Protein AF-A0A1M3NUT3-F1 (afdb_monomer_lite)

Radius of gyration: 13.61 Å; chains: 1; bounding box: 28×27×38 Å

Structure (mmCIF, N/CA/C/O backbone):
data_AF-A0A1M3NUT3-F1
#
_entry.id   AF-A0A1M3NUT3-F1
#
loop_
_atom_site.group_PDB
_atom_site.id
_atom_site.type_symbol
_atom_site.label_atom_id
_atom_site.label_alt_id
_atom_site.label_comp_id
_atom_site.label_asym_id
_atom_site.label_entity_id
_atom_site.label_seq_id
_atom_site.pdbx_PDB_ins_code
_atom_site.Cartn_x
_atom_site.Cartn_y
_atom_site.Cartn_z
_atom_site.occupancy
_atom_site.B_iso_or_equiv
_atom_site.auth_seq_id
_atom_site.auth_comp_id
_atom_site.auth_asym_id
_atom_site.auth_atom_id
_atom_site.pdbx_PDB_model_num
ATOM 1 N N . MET A 1 1 ? 15.194 -4.852 2.520 1.00 44.53 1 MET A N 1
ATOM 2 C CA . MET A 1 1 ? 14.494 -4.068 3.558 1.00 44.53 1 MET A CA 1
ATOM 3 C C . MET A 1 1 ? 13.636 -3.030 2.844 1.00 44.53 1 MET A C 1
ATOM 5 O O . MET A 1 1 ? 14.154 -2.010 2.409 1.00 44.53 1 MET A O 1
ATOM 9 N N . THR A 1 2 ? 12.338 -3.302 2.689 1.00 64.69 2 THR A N 1
ATOM 10 C CA . THR A 1 2 ? 11.387 -2.435 1.972 1.00 64.69 2 THR A CA 1
ATOM 11 C C . THR A 1 2 ? 11.361 -1.020 2.545 1.00 64.69 2 THR A C 1
ATOM 13 O O . THR A 1 2 ? 11.270 -0.850 3.761 1.00 64.69 2 THR A O 1
ATOM 16 N N . ILE A 1 3 ? 11.404 -0.005 1.679 1.00 79.44 3 ILE A N 1
ATOM 17 C CA . ILE A 1 3 ? 11.294 1.400 2.089 1.00 79.44 3 ILE A CA 1
ATOM 18 C C . ILE A 1 3 ? 9.842 1.679 2.504 1.00 79.44 3 ILE A C 1
ATOM 20 O O . ILE A 1 3 ? 8.961 1.556 1.657 1.00 79.44 3 ILE A O 1
ATOM 24 N N . PRO A 1 4 ? 9.556 2.071 3.758 1.00 87.81 4 PRO A N 1
ATOM 25 C CA . PRO A 1 4 ? 8.198 2.415 4.166 1.00 87.81 4 PRO A CA 1
ATOM 26 C C . PRO A 1 4 ? 7.704 3.692 3.476 1.00 87.81 4 PRO A C 1
ATOM 28 O O . PRO A 1 4 ? 8.465 4.641 3.280 1.00 87.81 4 PRO A O 1
ATOM 31 N N . PHE A 1 5 ? 6.405 3.765 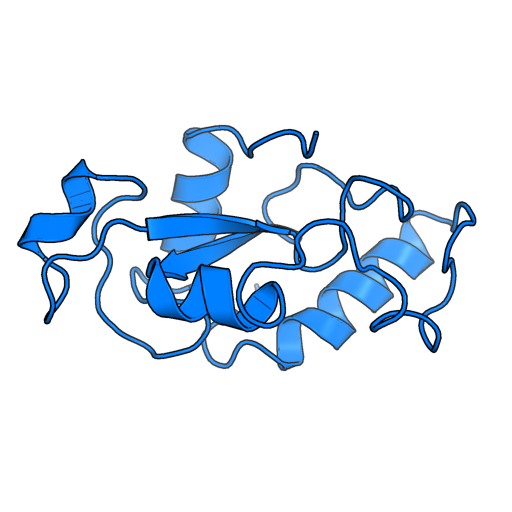3.184 1.00 95.94 5 PHE A N 1
ATOM 32 C CA . PHE A 1 5 ? 5.782 5.006 2.722 1.00 95.94 5 PHE A CA 1
ATOM 33 C C . PHE A 1 5 ? 5.831 6.107 3.786 1.00 95.94 5 PHE A C 1
ATOM 35 O O . PHE A 1 5 ? 5.642 5.849 4.980 1.00 95.94 5 PHE A O 1
ATOM 42 N N . SER A 1 6 ? 5.975 7.359 3.341 1.00 95.88 6 SER A N 1
ATOM 43 C CA . SER A 1 6 ? 5.872 8.522 4.228 1.00 95.88 6 SER A CA 1
ATOM 44 C C . SER A 1 6 ? 4.498 8.582 4.925 1.00 95.88 6 SER A C 1
ATOM 46 O O . SER A 1 6 ? 3.499 8.115 4.360 1.00 95.88 6 SER A O 1
ATOM 48 N N . PRO A 1 7 ? 4.394 9.193 6.121 1.00 95.56 7 PRO A N 1
ATOM 49 C CA . PRO A 1 7 ? 3.103 9.406 6.774 1.00 95.56 7 PRO A CA 1
ATOM 50 C C . PRO A 1 7 ? 2.091 10.153 5.893 1.00 95.56 7 PRO A C 1
ATOM 52 O O . PRO A 1 7 ? 0.901 9.847 5.932 1.00 95.56 7 PRO A O 1
ATOM 55 N N . GLN A 1 8 ? 2.556 11.102 5.075 1.00 97.06 8 GLN A N 1
ATOM 56 C CA . GLN A 1 8 ? 1.725 11.868 4.146 1.00 97.06 8 GLN A CA 1
ATOM 57 C C . GLN A 1 8 ? 1.165 10.980 3.030 1.00 97.06 8 GLN A C 1
ATOM 59 O O . GLN A 1 8 ? -0.031 11.042 2.747 1.00 97.06 8 GLN A O 1
ATOM 64 N N . THR A 1 9 ? 1.997 10.114 2.443 1.00 97.75 9 THR A N 1
ATOM 65 C CA . THR A 1 9 ? 1.569 9.157 1.411 1.00 97.75 9 THR A CA 1
ATOM 66 C C . THR A 1 9 ? 0.521 8.195 1.966 1.00 97.75 9 THR A C 1
ATOM 68 O O . THR A 1 9 ? -0.527 8.011 1.350 1.00 97.75 9 THR A O 1
ATOM 71 N N . GLN A 1 10 ? 0.750 7.650 3.165 1.00 97.69 10 GLN A N 1
ATOM 72 C CA . GLN A 1 10 ? -0.212 6.757 3.821 1.00 97.69 10 GLN A CA 1
ATOM 73 C C . GLN A 1 10 ? -1.530 7.471 4.143 1.00 97.69 10 GLN A C 1
ATOM 75 O O . GLN A 1 10 ? -2.598 6.896 3.960 1.00 97.69 10 GLN A O 1
ATOM 80 N N . ALA A 1 11 ? -1.487 8.730 4.592 1.00 96.88 11 ALA A N 1
ATOM 81 C CA . ALA A 1 11 ? -2.694 9.507 4.866 1.00 96.88 11 ALA A CA 1
ATOM 82 C C . ALA A 1 11 ? -3.503 9.802 3.590 1.00 96.88 11 ALA A C 1
ATOM 84 O O . ALA A 1 11 ? -4.731 9.702 3.606 1.00 96.88 11 ALA A O 1
ATOM 85 N N . ALA A 1 12 ? -2.832 10.131 2.483 1.00 97.94 12 ALA A N 1
ATOM 86 C CA . ALA A 1 12 ? -3.479 10.352 1.193 1.00 97.94 12 ALA A CA 1
ATOM 87 C C . ALA A 1 12 ?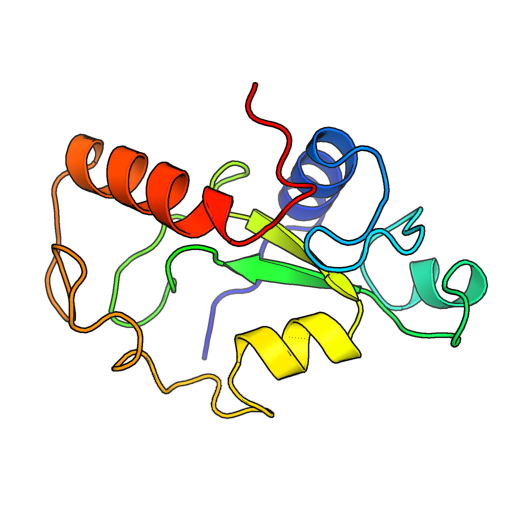 -4.102 9.060 0.637 1.00 97.94 12 ALA A C 1
ATOM 89 O O . ALA A 1 12 ? -5.264 9.074 0.229 1.00 97.94 12 ALA A O 1
ATOM 90 N N . ALA A 1 13 ? -3.382 7.935 0.704 1.00 97.94 13 ALA A N 1
ATOM 91 C CA . ALA A 1 13 ? -3.907 6.621 0.336 1.00 97.94 13 ALA A CA 1
ATOM 92 C C . ALA A 1 13 ? -5.117 6.229 1.200 1.00 97.94 13 ALA A C 1
ATOM 94 O O . ALA A 1 13 ? -6.159 5.849 0.667 1.00 97.94 13 ALA A O 1
ATOM 95 N N . LEU A 1 14 ? -5.031 6.430 2.521 1.00 97.12 14 LEU A N 1
ATOM 96 C CA . LEU A 1 14 ? -6.127 6.161 3.452 1.00 97.12 14 LEU A CA 1
ATOM 97 C C . LEU A 1 14 ? -7.374 7.005 3.152 1.00 97.12 14 LEU A C 1
ATOM 99 O O . LEU A 1 14 ? -8.504 6.517 3.230 1.00 97.12 14 LEU A O 1
ATOM 103 N N . LYS A 1 15 ? -7.176 8.275 2.787 1.00 97.56 15 LYS A N 1
ATOM 104 C CA . LYS A 1 15 ? -8.263 9.151 2.349 1.00 97.56 15 LYS A CA 1
ATOM 105 C C . LYS A 1 15 ? -8.893 8.635 1.054 1.00 97.56 15 LYS A C 1
ATOM 107 O O . LYS A 1 15 ? -10.118 8.571 0.989 1.00 97.56 15 LYS A O 1
ATOM 112 N N . ARG A 1 16 ? -8.086 8.219 0.066 1.00 97.56 16 ARG A N 1
ATOM 113 C CA . ARG A 1 16 ? -8.568 7.634 -1.200 1.00 97.56 16 ARG A CA 1
ATOM 114 C C . ARG A 1 16 ? -9.471 6.424 -0.947 1.00 97.56 16 ARG A C 1
ATOM 116 O O . ARG A 1 16 ? -10.582 6.387 -1.452 1.00 97.56 16 ARG A O 1
ATOM 123 N N . GLN A 1 17 ? -9.057 5.484 -0.099 1.00 96.81 17 GLN A N 1
ATOM 124 C CA . GLN A 1 17 ? -9.866 4.301 0.245 1.00 96.81 17 GLN A CA 1
ATOM 125 C C . GLN A 1 17 ? -11.084 4.605 1.143 1.00 96.81 17 GLN A C 1
ATOM 127 O O . GLN A 1 17 ? -11.908 3.727 1.386 1.00 96.81 17 GLN A O 1
ATOM 132 N N . GLY A 1 18 ? -11.253 5.848 1.609 1.00 96.31 18 GLY A N 1
ATOM 133 C CA . GLY A 1 18 ? -12.388 6.263 2.435 1.00 96.31 18 GLY A CA 1
ATOM 134 C C . GLY A 1 18 ? -12.276 5.849 3.902 1.00 96.31 18 GLY A C 1
ATOM 135 O O . GLY A 1 18 ? -13.292 5.537 4.519 1.00 96.31 18 GLY A O 1
ATOM 136 N N . TYR A 1 19 ? -11.060 5.857 4.459 1.00 95.69 19 TYR A N 1
ATOM 137 C CA . TYR A 1 19 ? -10.782 5.560 5.874 1.00 95.69 19 TYR A CA 1
ATOM 138 C C . TYR A 1 19 ? -11.182 4.141 6.318 1.00 95.69 19 TYR A C 1
ATOM 140 O O . TYR A 1 19 ? -11.607 3.912 7.454 1.00 95.69 19 TYR A O 1
ATOM 148 N N . VAL A 1 20 ? -11.032 3.168 5.421 1.00 95.75 20 VAL A N 1
ATOM 149 C CA . VAL A 1 20 ? -11.228 1.734 5.691 1.00 95.75 20 VAL A CA 1
ATOM 150 C C . VAL A 1 20 ? -10.047 0.937 5.167 1.00 95.75 20 VAL A C 1
ATOM 152 O O . VAL A 1 20 ? -9.417 1.399 4.237 1.00 95.75 20 VAL A O 1
ATOM 155 N N . CYS A 1 21 ? -9.748 -0.245 5.704 1.00 96.38 21 CYS A N 1
ATOM 156 C CA . CYS A 1 21 ? -8.752 -1.183 5.178 1.00 96.38 21 CYS A CA 1
ATOM 157 C C . CYS A 1 21 ? -9.028 -1.497 3.704 1.00 96.38 21 CYS A C 1
ATOM 159 O O . CYS A 1 21 ? -10.162 -1.826 3.360 1.00 96.38 21 CYS A O 1
ATOM 161 N N . ALA A 1 22 ? -7.997 -1.440 2.855 1.00 97.88 22 ALA A N 1
ATOM 162 C CA . ALA A 1 22 ? -8.150 -1.627 1.411 1.00 97.88 22 ALA A CA 1
ATOM 163 C C . ALA A 1 22 ? -8.659 -3.034 1.040 1.00 97.88 22 ALA A C 1
ATOM 165 O O . ALA A 1 22 ? -9.334 -3.196 0.029 1.00 97.88 22 ALA A O 1
ATOM 166 N N . SER A 1 23 ? -8.356 -4.027 1.886 1.00 97.38 23 SER A N 1
ATOM 167 C CA . SER A 1 23 ? -8.741 -5.430 1.704 1.00 97.38 23 SER A CA 1
ATOM 168 C C . SER A 1 23 ? -10.075 -5.771 2.384 1.00 97.38 23 SER A C 1
ATOM 170 O O . SER A 1 23 ? -11.008 -6.192 1.714 1.00 97.38 23 SER A O 1
ATOM 172 N N . CYS A 1 24 ? -10.199 -5.575 3.705 1.00 95.69 24 CYS A N 1
ATOM 173 C CA . CYS A 1 24 ? -11.342 -6.095 4.474 1.00 95.69 24 CYS A CA 1
ATOM 174 C C . CYS A 1 24 ? -12.419 -5.065 4.851 1.00 95.69 24 CYS A C 1
ATOM 176 O O . CYS A 1 24 ? -13.410 -5.424 5.484 1.00 95.69 24 CYS A O 1
ATOM 178 N N . GLY A 1 25 ? -12.213 -3.777 4.561 1.00 95.06 25 GLY A N 1
ATOM 179 C CA . GLY A 1 25 ? -13.201 -2.732 4.848 1.00 95.06 25 GLY A CA 1
ATOM 180 C C . GLY A 1 25 ? -13.312 -2.300 6.318 1.00 95.06 25 GLY A C 1
ATOM 181 O O . GLY A 1 25 ? -14.096 -1.405 6.635 1.00 95.06 25 GLY A O 1
ATOM 182 N N . SER A 1 26 ? -12.517 -2.865 7.236 1.00 94.12 26 SER A N 1
ATOM 183 C CA . SER A 1 26 ? -12.451 -2.396 8.631 1.00 94.12 26 SER A CA 1
ATOM 184 C C . SER A 1 26 ? -12.067 -0.920 8.710 1.00 94.12 26 SER A C 1
ATOM 186 O O . SER A 1 26 ? -11.143 -0.488 8.029 1.00 94.12 26 SER A O 1
ATOM 188 N N . ARG A 1 27 ? -12.715 -0.136 9.578 1.00 94.12 27 ARG A N 1
ATOM 189 C CA . ARG A 1 27 ? -12.412 1.299 9.729 1.00 94.12 27 ARG A CA 1
ATOM 190 C C . ARG A 1 27 ? -10.974 1.524 10.201 1.00 94.12 27 ARG A C 1
ATOM 192 O O . ARG A 1 27 ? -10.500 0.860 11.121 1.00 94.12 27 ARG A O 1
ATOM 199 N N . ILE A 1 28 ? -10.313 2.500 9.585 1.00 93.56 28 ILE A N 1
ATOM 200 C CA . ILE A 1 28 ? -8.975 2.977 9.934 1.00 93.56 28 ILE A CA 1
ATOM 201 C C . ILE A 1 28 ? -9.022 4.506 9.881 1.00 93.56 28 ILE A C 1
ATOM 203 O O . ILE A 1 28 ? -9.037 5.095 8.805 1.00 93.56 28 ILE A O 1
ATOM 207 N N . TRP A 1 29 ? -9.037 5.169 11.038 1.00 88.94 29 TRP A N 1
ATOM 208 C CA . TRP A 1 29 ? -9.025 6.640 11.069 1.00 88.94 29 TRP A CA 1
ATOM 209 C C . TRP A 1 29 ? -7.649 7.233 10.775 1.00 88.94 29 TRP A C 1
ATOM 211 O O . TRP A 1 29 ? -7.542 8.292 10.162 1.00 88.94 29 TRP A O 1
ATOM 221 N N . VAL A 1 30 ? -6.591 6.555 11.219 1.00 93.25 30 VAL A N 1
ATOM 222 C CA . VAL A 1 30 ? -5.205 6.978 11.023 1.00 93.25 30 VAL A CA 1
ATOM 223 C C . VAL A 1 30 ? -4.307 5.754 10.881 1.00 93.25 30 VAL A C 1
ATOM 225 O O . VAL A 1 30 ? -4.489 4.762 11.589 1.00 93.25 30 VAL A O 1
ATOM 228 N N . ALA A 1 31 ? -3.328 5.838 9.981 1.00 93.56 31 ALA A N 1
ATOM 229 C CA . ALA A 1 31 ? -2.304 4.813 9.833 1.00 93.56 31 ALA A CA 1
ATOM 230 C C . ALA A 1 31 ? -1.424 4.694 11.097 1.00 93.56 31 ALA A C 1
ATOM 232 O O . ALA A 1 31 ? -1.216 5.654 11.851 1.00 93.56 31 ALA A O 1
ATOM 233 N N . GLY A 1 32 ? -0.876 3.504 11.320 1.00 92.75 32 GLY A N 1
ATOM 234 C CA . GLY A 1 32 ? 0.002 3.157 12.433 1.00 92.75 32 GLY A CA 1
ATOM 235 C C . GLY A 1 32 ? -0.736 2.649 13.675 1.00 92.75 32 GLY A C 1
ATOM 236 O O . GLY A 1 32 ? -1.937 2.374 13.670 1.00 92.75 32 GLY A O 1
ATOM 237 N N . ARG A 1 33 ? -0.002 2.541 14.790 1.00 91.69 33 ARG A N 1
ATOM 238 C CA . ARG A 1 33 ? -0.540 2.097 16.092 1.00 91.69 33 ARG A CA 1
ATOM 239 C C . ARG A 1 33 ? -1.637 3.006 16.645 1.00 91.69 33 ARG A C 1
ATOM 241 O O . ARG A 1 33 ? -2.504 2.521 17.359 1.00 91.69 33 ARG A O 1
ATOM 248 N N . ARG A 1 34 ? -1.631 4.298 16.303 1.00 87.19 34 ARG A N 1
ATOM 249 C CA . ARG A 1 34 ? -2.644 5.262 16.772 1.00 87.19 34 ARG A CA 1
ATOM 250 C C . ARG A 1 34 ? -4.057 4.919 16.290 1.00 87.19 34 ARG A C 1
ATOM 252 O O . ARG A 1 34 ? -5.013 5.205 16.998 1.00 87.19 34 ARG A O 1
ATOM 259 N N . GLY A 1 35 ? -4.192 4.270 15.131 1.00 81.62 35 GLY A N 1
ATOM 260 C CA . GLY A 1 35 ? -5.486 3.823 14.608 1.00 81.62 35 GLY A CA 1
ATOM 261 C C . GLY A 1 35 ? -6.052 2.588 15.309 1.00 81.62 35 GLY A C 1
ATOM 262 O O . GLY A 1 35 ? -7.229 2.279 15.123 1.00 81.62 35 GLY A O 1
ATOM 263 N N . ALA A 1 36 ? -5.255 1.905 16.138 1.00 89.12 36 ALA A N 1
ATOM 264 C CA . ALA A 1 36 ? -5.620 0.621 16.728 1.00 89.12 36 ALA A CA 1
ATOM 265 C C . ALA A 1 36 ? -6.892 0.677 17.573 1.00 89.12 36 ALA A C 1
ATOM 267 O O . ALA A 1 36 ? -7.726 -0.214 17.465 1.00 89.12 36 ALA A O 1
ATOM 268 N N . ALA A 1 37 ? -7.089 1.758 18.332 1.00 85.31 37 ALA A N 1
ATOM 269 C CA . ALA A 1 37 ? -8.283 1.951 19.155 1.00 85.31 37 ALA A CA 1
ATOM 270 C C . ALA A 1 37 ? -9.594 1.967 18.344 1.00 85.31 37 ALA A C 1
ATOM 272 O O . ALA A 1 37 ? -10.663 1.741 18.897 1.00 85.31 37 ALA A O 1
ATOM 273 N N . SER A 1 38 ? -9.518 2.235 17.038 1.00 78.19 38 SER A N 1
ATOM 274 C CA . SER A 1 38 ? -10.680 2.277 16.147 1.00 78.19 38 SER A CA 1
ATOM 275 C C . SER A 1 38 ? -10.898 1.017 15.318 1.00 78.19 38 SER A C 1
ATOM 277 O O . SER A 1 38 ? -11.952 0.865 14.699 1.00 78.19 38 SER A O 1
ATOM 279 N N . HIS A 1 39 ? -9.917 0.117 15.301 1.00 87.25 39 HIS A N 1
ATOM 280 C CA . HIS A 1 39 ? -10.041 -1.159 14.621 1.00 87.25 39 HIS A CA 1
ATOM 281 C C . HIS A 1 39 ? -10.813 -2.140 15.504 1.00 87.25 39 HIS A C 1
ATOM 283 O O . HIS A 1 39 ? -10.535 -2.249 16.697 1.00 87.25 39 HIS A O 1
ATOM 289 N N . ARG A 1 40 ? -11.721 -2.926 14.913 1.00 85.62 40 ARG A N 1
ATOM 290 C CA . ARG A 1 40 ? -12.565 -3.903 15.633 1.00 85.62 40 ARG A CA 1
ATOM 291 C C . ARG A 1 40 ? -11.775 -4.848 16.551 1.00 85.62 40 ARG A C 1
ATOM 293 O O . ARG A 1 40 ? -12.287 -5.257 17.585 1.00 85.62 40 ARG A O 1
ATOM 300 N N . PHE A 1 41 ? -10.548 -5.185 16.161 1.00 89.50 41 PHE A N 1
ATOM 301 C CA . PHE A 1 41 ? -9.671 -6.118 16.878 1.00 89.50 41 PHE A CA 1
ATOM 302 C C . PHE A 1 41 ? -8.445 -5.452 17.525 1.00 89.50 41 PHE A C 1
ATOM 304 O O . PHE A 1 41 ? -7.505 -6.140 17.905 1.00 89.50 41 PHE A O 1
ATOM 311 N N . GLY A 1 42 ? -8.401 -4.117 17.618 1.00 89.75 42 GLY A N 1
ATOM 312 C CA . GLY A 1 42 ? -7.258 -3.427 18.232 1.00 89.75 42 GLY A CA 1
ATOM 313 C C . GLY A 1 42 ? -5.967 -3.460 17.397 1.00 89.75 42 GLY A C 1
ATOM 314 O O . GLY A 1 42 ? -4.868 -3.313 17.936 1.00 89.75 42 GLY A O 1
ATOM 315 N N . GLU A 1 43 ? -6.068 -3.679 16.083 1.00 91.62 43 GLU A N 1
ATOM 316 C CA . GLU A 1 43 ? -4.909 -3.772 15.190 1.00 91.62 43 GLU A CA 1
ATOM 317 C C . GLU A 1 43 ? -4.459 -2.392 14.715 1.00 91.62 43 GLU A C 1
ATOM 319 O O . GLU A 1 43 ? -5.270 -1.559 14.316 1.00 91.62 43 GLU A O 1
ATOM 324 N N . GLY A 1 44 ? -3.143 -2.174 14.675 1.00 94.50 44 GLY A N 1
ATOM 325 C CA . GLY A 1 44 ? -2.589 -1.067 13.898 1.00 94.50 44 GLY A CA 1
ATOM 326 C C . GLY A 1 44 ? -2.810 -1.265 12.394 1.00 94.50 44 GLY A C 1
ATOM 327 O O . GLY A 1 44 ? -3.243 -2.325 11.938 1.00 94.50 44 GLY A O 1
ATOM 328 N N . SER A 1 45 ? -2.457 -0.249 11.618 1.00 95.69 45 SER A N 1
ATOM 329 C CA . SER A 1 45 ? -2.493 -0.307 10.155 1.00 95.69 45 SER A CA 1
ATOM 330 C C . SER A 1 45 ? -1.227 0.263 9.538 1.00 95.69 45 SER A C 1
ATOM 332 O O . SER A 1 45 ? -0.543 1.064 10.171 1.00 95.69 45 SER A O 1
ATOM 334 N N . GLU A 1 46 ? -0.895 -0.157 8.324 1.00 96.06 46 GLU A N 1
ATOM 335 C CA . GLU A 1 46 ? 0.312 0.269 7.613 1.00 96.06 46 GLU A CA 1
ATOM 336 C C . GLU A 1 46 ? 0.045 0.380 6.116 1.00 96.06 46 GLU A C 1
ATOM 338 O O . GLU A 1 46 ? -0.807 -0.325 5.575 1.00 96.06 46 GLU A O 1
ATOM 343 N N . GLY A 1 47 ? 0.783 1.276 5.461 1.00 96.88 47 GLY A N 1
ATOM 344 C CA . GLY A 1 47 ? 0.880 1.303 4.009 1.00 96.88 47 GLY A CA 1
ATOM 345 C C . GLY A 1 47 ? 1.604 0.065 3.480 1.00 96.88 47 GLY A C 1
ATOM 346 O O . GLY A 1 47 ? 2.651 -0.310 4.003 1.00 96.88 47 GLY A O 1
ATOM 347 N N . HIS A 1 48 ? 1.057 -0.513 2.421 1.00 96.75 48 HIS A N 1
ATOM 348 C CA . HIS A 1 48 ? 1.576 -1.650 1.680 1.00 96.75 48 HIS A CA 1
ATOM 349 C C . HIS A 1 48 ? 1.711 -1.267 0.204 1.00 96.75 48 HIS A C 1
ATOM 351 O O . HIS A 1 48 ? 0.868 -0.543 -0.337 1.00 96.75 48 HIS A O 1
ATOM 357 N N . HIS A 1 49 ? 2.805 -1.703 -0.419 1.00 96.69 49 HIS A N 1
ATOM 358 C CA . HIS A 1 49 ? 3.072 -1.469 -1.834 1.00 96.69 49 HIS A CA 1
ATOM 359 C C . HIS A 1 49 ? 2.259 -2.444 -2.678 1.00 96.69 49 HIS A C 1
ATOM 361 O O . HIS A 1 49 ? 2.450 -3.644 -2.539 1.00 96.69 49 HIS A O 1
ATOM 367 N N . VAL A 1 50 ? 1.412 -1.937 -3.575 1.00 95.94 50 VAL A N 1
ATOM 368 C CA . VAL A 1 50 ? 0.660 -2.770 -4.531 1.00 95.94 50 VAL A CA 1
ATOM 369 C C . VAL A 1 50 ? 1.631 -3.531 -5.443 1.00 95.94 50 VAL A C 1
ATOM 371 O O . VAL A 1 50 ? 1.565 -4.752 -5.548 1.00 95.94 50 VAL A O 1
ATOM 374 N N . ILE A 1 51 ? 2.589 -2.809 -6.029 1.00 94.94 51 ILE A N 1
ATOM 375 C CA . ILE A 1 51 ? 3.774 -3.358 -6.688 1.00 94.94 51 ILE A CA 1
ATOM 376 C C . ILE A 1 51 ? 4.982 -3.174 -5.764 1.00 94.94 51 ILE A C 1
ATOM 378 O O . ILE A 1 51 ? 5.311 -2.026 -5.434 1.00 94.94 51 ILE A O 1
ATOM 382 N N . PRO A 1 52 ? 5.682 -4.256 -5.373 1.00 92.62 52 PRO A N 1
ATOM 383 C CA . PRO A 1 52 ? 6.811 -4.188 -4.454 1.00 92.62 52 PRO A CA 1
ATOM 384 C C . PRO A 1 52 ? 7.883 -3.175 -4.866 1.00 92.62 52 PRO A C 1
ATOM 386 O O . PRO A 1 52 ? 8.312 -3.110 -6.020 1.00 92.62 52 PRO A O 1
ATOM 389 N N . PHE A 1 53 ? 8.380 -2.412 -3.891 1.00 90.69 53 PHE A N 1
ATOM 390 C CA . PHE A 1 53 ? 9.529 -1.534 -4.108 1.00 90.69 53 PHE A CA 1
ATOM 391 C C . PHE A 1 53 ? 10.790 -2.348 -4.444 1.00 90.69 53 PHE A C 1
ATOM 393 O O . PHE A 1 53 ? 11.434 -2.131 -5.471 1.00 90.69 53 PHE A O 1
ATOM 400 N N . GLU A 1 54 ? 11.139 -3.317 -3.592 1.00 86.12 54 GLU A N 1
ATOM 401 C CA . GLU A 1 54 ? 12.310 -4.171 -3.805 1.00 86.12 54 GLU A CA 1
ATOM 402 C C . GLU A 1 54 ? 12.030 -5.220 -4.888 1.00 86.12 54 GLU A C 1
ATOM 404 O O . GLU A 1 54 ? 10.979 -5.850 -4.913 1.00 86.12 54 GLU A O 1
ATOM 409 N N . GLY A 1 55 ? 12.978 -5.392 -5.810 1.00 86.50 55 GLY A N 1
ATOM 410 C CA . GLY A 1 55 ? 12.914 -6.388 -6.883 1.00 86.50 55 GLY A CA 1
ATOM 411 C C . GLY A 1 55 ? 12.000 -6.042 -8.066 1.00 86.50 55 GLY A C 1
ATOM 412 O O . GLY A 1 55 ? 12.265 -6.525 -9.165 1.00 86.50 55 GLY A O 1
ATOM 413 N N . MET A 1 56 ? 11.006 -5.162 -7.891 1.00 90.00 56 MET A N 1
ATOM 414 C CA . MET A 1 56 ? 10.130 -4.692 -8.982 1.00 90.00 56 MET A CA 1
ATOM 415 C C . MET A 1 56 ? 10.167 -3.175 -9.216 1.00 90.00 56 MET A C 1
ATOM 417 O O . MET A 1 56 ? 9.627 -2.696 -10.208 1.00 90.00 56 MET A O 1
ATOM 421 N N . ASN A 1 57 ? 10.878 -2.412 -8.376 1.00 89.88 57 ASN A N 1
ATOM 422 C CA . ASN A 1 57 ? 10.996 -0.951 -8.475 1.00 89.88 57 ASN A CA 1
ATOM 423 C C . ASN A 1 57 ? 9.639 -0.223 -8.449 1.00 89.88 57 ASN A C 1
ATOM 425 O O . ASN A 1 57 ? 9.491 0.823 -9.085 1.00 89.88 57 ASN A O 1
ATOM 429 N N . GLY A 1 58 ? 8.653 -0.761 -7.723 1.00 92.88 58 GLY A N 1
ATOM 430 C CA . GLY A 1 58 ? 7.379 -0.084 -7.511 1.00 92.88 58 GLY A CA 1
ATOM 431 C C . GLY A 1 58 ? 7.588 1.295 -6.866 1.00 92.88 58 GLY A C 1
ATOM 432 O O . GLY A 1 58 ? 8.396 1.423 -5.941 1.00 92.88 58 GLY A O 1
ATOM 433 N N . PRO A 1 59 ? 6.911 2.356 -7.336 1.00 95.06 59 PRO A N 1
ATOM 434 C CA . PRO A 1 59 ? 7.163 3.716 -6.875 1.00 95.06 59 PRO A CA 1
ATOM 435 C C . PRO A 1 59 ? 6.662 3.947 -5.443 1.00 95.06 59 PRO A C 1
ATOM 437 O O . PRO A 1 59 ? 5.689 3.343 -4.995 1.00 95.06 59 PRO A O 1
ATOM 440 N N . ASN A 1 60 ? 7.279 4.897 -4.734 1.00 95.56 60 ASN A N 1
ATOM 441 C CA . ASN A 1 60 ? 6.784 5.401 -3.447 1.00 95.56 60 ASN A CA 1
ATOM 442 C C . ASN A 1 60 ? 5.711 6.489 -3.651 1.00 95.56 60 ASN A C 1
ATOM 444 O O . ASN A 1 60 ? 5.863 7.618 -3.183 1.00 95.56 60 ASN A O 1
ATOM 448 N N . SER A 1 61 ? 4.648 6.164 -4.387 1.00 96.38 61 SER A N 1
ATOM 449 C CA . SER A 1 61 ? 3.550 7.082 -4.707 1.00 96.38 61 SER A CA 1
ATOM 450 C C . SER A 1 61 ? 2.250 6.708 -3.989 1.00 96.38 61 SER A C 1
ATOM 452 O O . SER A 1 61 ? 2.155 5.656 -3.355 1.00 96.38 61 SER A O 1
ATOM 454 N N . VAL A 1 62 ? 1.248 7.589 -4.049 1.00 97.69 62 VAL A N 1
ATOM 455 C CA . VAL A 1 62 ? -0.063 7.338 -3.431 1.00 97.69 62 VAL A CA 1
ATOM 456 C C . VAL A 1 62 ? -0.774 6.191 -4.145 1.00 97.69 62 VAL A C 1
ATOM 458 O O . VAL A 1 62 ? -1.364 5.343 -3.484 1.00 97.69 62 VAL A O 1
ATOM 461 N N . GLU A 1 63 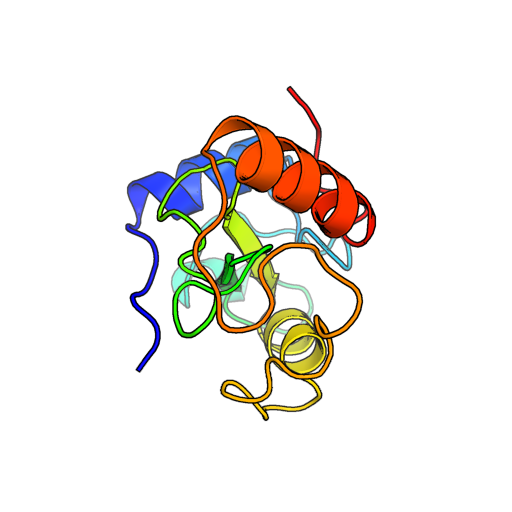? -0.679 6.131 -5.468 1.00 97.56 63 GLU A N 1
ATOM 462 C CA . GLU A 1 63 ? -1.288 5.117 -6.336 1.00 97.56 63 GLU A CA 1
ATOM 463 C C . GLU A 1 63 ? -0.749 3.723 -6.000 1.00 97.56 63 GLU A C 1
ATOM 465 O O . GLU A 1 63 ? -1.508 2.778 -5.844 1.00 97.56 63 GLU A O 1
ATOM 470 N N . ASN A 1 64 ? 0.554 3.599 -5.752 1.00 97.44 64 ASN A N 1
ATOM 471 C CA . ASN A 1 64 ? 1.147 2.319 -5.370 1.00 97.44 64 ASN A CA 1
ATOM 472 C C . ASN A 1 64 ? 0.969 1.969 -3.878 1.00 97.44 64 ASN A C 1
ATOM 474 O O . ASN A 1 64 ? 1.521 0.978 -3.410 1.00 97.44 64 ASN A O 1
ATOM 478 N N . CYS A 1 65 ? 0.255 2.787 -3.101 1.00 98.19 65 CYS A N 1
ATOM 479 C CA . CYS A 1 65 ? 0.089 2.613 -1.660 1.00 98.19 65 CYS A CA 1
ATOM 480 C C . CYS A 1 65 ? -1.352 2.234 -1.314 1.00 98.19 65 CYS A C 1
ATOM 482 O O . CYS A 1 65 ? -2.277 2.998 -1.593 1.00 98.19 65 CYS A O 1
ATOM 484 N N . VAL A 1 66 ? -1.551 1.114 -0.621 1.00 97.88 66 VAL A N 1
ATOM 485 C CA . VAL A 1 66 ? -2.807 0.772 0.071 1.00 97.88 66 VAL A CA 1
ATOM 486 C C . VAL A 1 66 ? -2.590 0.717 1.572 1.00 97.88 66 VAL A C 1
ATOM 488 O O . VAL A 1 66 ? -1.566 0.221 2.021 1.00 97.88 66 VAL A O 1
ATOM 491 N N . VAL A 1 67 ? -3.545 1.184 2.380 1.00 97.69 67 VAL A N 1
ATOM 492 C CA . VAL A 1 67 ? -3.465 1.021 3.841 1.00 97.69 67 VAL A CA 1
ATOM 493 C C . VAL A 1 67 ? -4.231 -0.225 4.279 1.00 97.69 67 VAL A C 1
ATOM 495 O O . VAL A 1 67 ? -5.422 -0.374 3.992 1.00 97.69 67 VAL A O 1
ATOM 498 N N . LEU A 1 68 ? -3.555 -1.116 5.001 1.00 97.25 68 LEU A N 1
ATOM 499 C CA . LEU A 1 68 ? -4.091 -2.393 5.469 1.00 97.25 68 LEU A CA 1
ATOM 500 C C . LEU A 1 68 ? -4.031 -2.481 6.997 1.00 97.25 68 LEU A C 1
ATOM 502 O O . LEU A 1 68 ? -3.102 -1.961 7.616 1.00 97.25 68 LEU A O 1
ATOM 506 N N . CYS A 1 69 ? -4.999 -3.160 7.623 1.00 96.12 69 CYS A N 1
ATOM 507 C CA . CYS A 1 69 ? -4.842 -3.596 9.014 1.00 96.12 69 CYS A CA 1
ATOM 508 C C . CYS A 1 69 ? -3.736 -4.660 9.101 1.00 96.12 69 CYS A C 1
ATOM 510 O O . CYS A 1 69 ? -3.413 -5.301 8.098 1.00 96.12 69 CYS A O 1
ATOM 512 N N . LYS A 1 70 ? -3.141 -4.857 10.281 1.00 94.69 70 LYS A N 1
ATOM 513 C CA . LYS A 1 70 ? -1.987 -5.756 10.446 1.00 94.69 70 LYS A CA 1
ATOM 514 C C . LYS A 1 70 ? -2.231 -7.172 9.923 1.00 94.69 70 LYS A C 1
ATOM 516 O O . LYS A 1 70 ? -1.349 -7.713 9.261 1.00 94.69 70 LYS A O 1
ATOM 521 N N . SER A 1 71 ? -3.410 -7.742 10.157 1.00 94.81 71 SER A N 1
ATOM 522 C CA . SER A 1 71 ? -3.741 -9.086 9.671 1.00 94.81 71 SER A CA 1
ATOM 523 C C . SER A 1 71 ? -3.826 -9.154 8.142 1.00 94.81 71 SER A C 1
ATOM 525 O O . SER A 1 71 ? -3.245 -10.052 7.528 1.00 94.81 71 SER A O 1
ATOM 527 N N . CYS A 1 72 ? -4.473 -8.174 7.501 1.00 96.50 72 CYS A N 1
ATOM 528 C CA . CYS A 1 72 ? -4.513 -8.083 6.038 1.00 96.50 72 CYS A CA 1
ATOM 529 C C . CYS A 1 72 ? -3.127 -7.807 5.447 1.00 96.50 72 CYS A C 1
ATOM 531 O O . CYS A 1 72 ? -2.769 -8.414 4.445 1.00 96.50 72 CYS A O 1
ATOM 533 N N . HIS A 1 73 ? -2.326 -6.948 6.084 1.00 95.94 73 HIS A N 1
ATOM 534 C CA . HIS A 1 73 ? -0.964 -6.656 5.641 1.00 95.94 73 HIS A CA 1
ATOM 535 C C . HIS A 1 73 ? -0.088 -7.916 5.663 1.00 95.94 73 HIS A C 1
ATOM 537 O O . HIS A 1 73 ? 0.603 -8.214 4.694 1.00 95.94 73 HIS A O 1
ATOM 543 N N . ASN A 1 74 ? -0.171 -8.708 6.736 1.00 94.69 74 ASN A N 1
ATOM 544 C CA . ASN A 1 74 ? 0.547 -9.977 6.825 1.00 94.69 74 ASN A CA 1
ATOM 545 C C . ASN A 1 74 ? 0.061 -10.996 5.781 1.00 94.69 74 ASN A C 1
ATOM 547 O O . ASN A 1 74 ? 0.863 -11.752 5.238 1.00 94.69 74 ASN A O 1
ATOM 551 N N . SER A 1 75 ? -1.240 -11.000 5.482 1.00 94.94 75 SER A N 1
ATOM 552 C CA . SER A 1 75 ? -1.838 -11.873 4.464 1.00 94.94 75 SER A CA 1
ATOM 553 C C . SER A 1 75 ? -1.378 -11.508 3.050 1.00 94.94 75 SER A C 1
ATOM 555 O O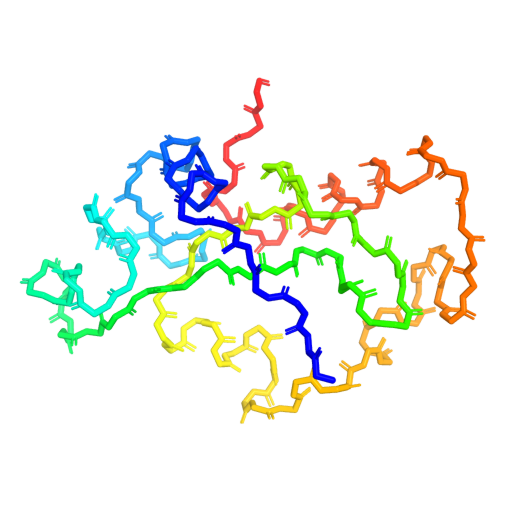 . SER A 1 75 ? -1.031 -12.405 2.290 1.00 94.94 75 SER A O 1
ATOM 557 N N . ALA A 1 76 ? -1.283 -10.213 2.726 1.00 93.31 76 ALA A N 1
ATOM 558 C CA . ALA A 1 76 ? -0.721 -9.731 1.459 1.00 93.31 76 ALA A CA 1
ATOM 559 C C . ALA A 1 76 ? 0.750 -10.151 1.285 1.00 93.31 76 ALA A C 1
ATOM 561 O O . ALA A 1 76 ? 1.200 -10.446 0.185 1.00 93.31 76 ALA A O 1
ATOM 562 N N . HIS A 1 77 ? 1.484 -10.282 2.391 1.00 92.69 77 HIS A N 1
ATOM 563 C CA . HIS A 1 77 ? 2.820 -10.875 2.419 1.00 92.69 77 HIS A CA 1
ATOM 564 C C . HIS A 1 77 ? 2.817 -12.396 2.638 1.00 92.69 77 HIS A C 1
ATOM 566 O O . HIS A 1 77 ? 3.771 -12.928 3.197 1.00 92.69 77 HIS A O 1
ATOM 572 N N . GLN A 1 78 ? 1.763 -13.117 2.246 1.00 90.81 78 GLN A N 1
ATOM 573 C CA . GLN A 1 78 ? 1.689 -14.584 2.321 1.00 90.81 78 GLN A CA 1
ATOM 574 C C . GLN A 1 78 ? 2.007 -15.160 3.718 1.00 90.81 78 GLN A C 1
ATOM 576 O O . GLN A 1 78 ? 2.737 -16.142 3.867 1.00 90.81 78 GLN A O 1
ATOM 581 N N . GLY A 1 79 ? 1.512 -14.512 4.773 1.00 89.38 79 GLY A N 1
ATOM 582 C CA . GLY A 1 79 ? 1.792 -14.914 6.152 1.00 89.38 79 GLY A CA 1
ATOM 583 C C . GLY A 1 79 ? 3.163 -14.466 6.675 1.00 89.38 79 GLY A C 1
ATOM 584 O O . GLY A 1 79 ? 3.655 -15.051 7.637 1.00 89.38 79 GLY A O 1
ATOM 585 N N . GLY A 1 80 ? 3.773 -13.445 6.066 1.00 87.00 80 GLY A N 1
ATOM 586 C CA . GLY A 1 80 ? 5.032 -12.837 6.518 1.00 87.00 80 GLY A CA 1
ATOM 587 C C . GLY A 1 80 ? 6.255 -13.154 5.650 1.00 87.00 80 GLY A C 1
ATOM 588 O O . GLY A 1 80 ? 7.386 -12.870 6.040 1.00 87.00 80 GLY A O 1
ATOM 589 N N . ARG A 1 81 ? 6.065 -13.711 4.453 1.00 86.94 81 ARG A N 1
ATOM 590 C CA . ARG A 1 81 ? 7.103 -13.884 3.427 1.00 86.94 81 ARG A CA 1
ATOM 591 C C . ARG A 1 81 ? 7.331 -12.576 2.656 1.00 86.94 81 ARG A C 1
ATOM 593 O O . ARG A 1 81 ? 7.174 -12.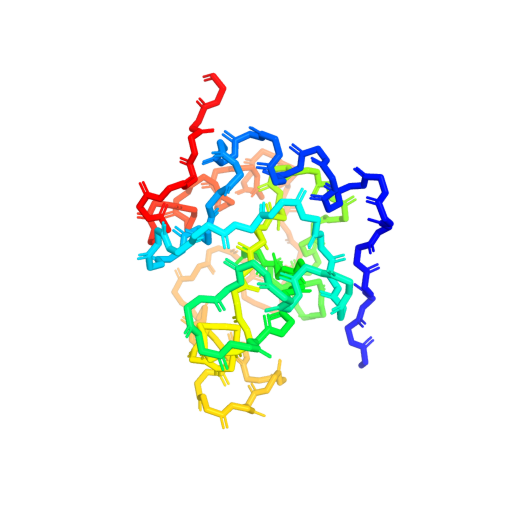519 1.445 1.00 86.94 81 ARG A O 1
ATOM 600 N N . PHE A 1 82 ? 7.717 -11.508 3.360 1.00 84.62 82 PHE A N 1
ATOM 601 C CA . PHE A 1 82 ? 7.810 -10.139 2.812 1.00 84.62 82 PHE A CA 1
ATOM 602 C C . PHE A 1 82 ? 8.713 -9.989 1.575 1.00 84.62 82 PHE A C 1
ATOM 604 O O . PHE A 1 82 ? 8.509 -9.073 0.786 1.00 84.62 82 PHE A O 1
ATOM 611 N N . ALA A 1 83 ? 9.719 -10.856 1.428 1.00 86.06 83 ALA A N 1
ATOM 612 C CA . ALA A 1 83 ? 10.680 -10.822 0.324 1.00 86.06 83 ALA A CA 1
ATOM 613 C C . ALA A 1 83 ? 10.279 -11.698 -0.875 1.00 86.06 83 ALA A C 1
ATOM 615 O O . ALA A 1 83 ? 10.964 -11.674 -1.897 1.00 86.06 83 ALA A O 1
ATOM 616 N N . ASP A 1 84 ? 9.213 -12.491 -0.750 1.00 89.38 84 ASP A N 1
ATOM 617 C CA . ASP A 1 84 ? 8.750 -13.357 -1.827 1.00 89.38 84 ASP A CA 1
ATOM 618 C C . ASP A 1 84 ? 7.932 -12.547 -2.837 1.00 89.38 84 ASP A C 1
ATOM 620 O O . ASP A 1 84 ? 6.762 -12.229 -2.621 1.00 89.38 84 ASP A O 1
ATOM 624 N N . ILE A 1 85 ? 8.596 -12.201 -3.937 1.00 88.50 85 ILE A N 1
ATOM 625 C CA . ILE A 1 85 ? 8.014 -11.494 -5.079 1.00 88.50 85 ILE A CA 1
ATOM 626 C C . ILE A 1 85 ? 7.725 -12.431 -6.258 1.00 88.50 85 ILE A C 1
ATOM 628 O O . ILE A 1 85 ? 7.353 -11.958 -7.333 1.00 88.50 85 ILE A O 1
ATOM 632 N N . ASP A 1 86 ? 7.917 -13.743 -6.099 1.00 90.69 86 ASP A N 1
ATOM 633 C CA . ASP A 1 86 ? 7.662 -14.710 -7.172 1.00 90.69 86 ASP A CA 1
ATOM 634 C C . ASP A 1 86 ? 6.153 -14.897 -7.411 1.00 90.69 86 ASP A C 1
ATOM 636 O O . ASP A 1 86 ? 5.746 -15.305 -8.498 1.00 90.69 86 ASP A O 1
ATOM 640 N N . VAL A 1 87 ? 5.310 -14.453 -6.471 1.00 86.69 87 VAL A N 1
ATOM 641 C CA . VAL A 1 87 ? 3.858 -14.280 -6.674 1.00 86.69 87 VAL A CA 1
ATOM 642 C C . VAL A 1 87 ? 3.499 -13.270 -7.764 1.00 86.69 87 VAL A C 1
ATOM 644 O O . VAL A 1 87 ? 2.383 -13.287 -8.265 1.00 86.69 87 VAL A O 1
ATOM 647 N N . TYR A 1 88 ? 4.445 -12.421 -8.167 1.00 87.75 88 TYR A N 1
ATOM 648 C CA . TYR A 1 88 ? 4.296 -11.476 -9.273 1.00 87.75 88 TYR A CA 1
ATOM 649 C C . TYR A 1 88 ? 5.022 -11.943 -10.543 1.00 87.75 88 TYR A C 1
ATOM 651 O O . TYR A 1 88 ? 5.353 -11.124 -11.399 1.00 87.75 88 TYR A O 1
ATOM 659 N N . SER A 1 89 ? 5.345 -13.235 -10.653 1.00 90.56 89 SER A N 1
ATOM 660 C CA . SER A 1 89 ? 6.102 -13.790 -11.786 1.00 90.56 89 SER A CA 1
ATOM 661 C C . SER A 1 89 ? 5.406 -13.612 -13.137 1.00 90.56 89 SER A C 1
ATOM 663 O O . SER A 1 89 ? 6.094 -13.466 -14.148 1.00 90.56 89 SER A O 1
ATOM 665 N N . ASP A 1 90 ? 4.076 -13.528 -13.140 1.00 89.19 90 ASP A N 1
ATOM 666 C CA . ASP A 1 90 ? 3.273 -13.296 -14.343 1.00 89.19 90 ASP A CA 1
ATOM 667 C C . ASP A 1 90 ? 3.185 -11.812 -14.744 1.00 89.19 90 ASP A C 1
ATOM 669 O O . ASP A 1 90 ? 2.701 -11.490 -15.831 1.00 89.19 90 ASP A O 1
ATOM 673 N N . LEU A 1 91 ? 3.666 -10.883 -13.905 1.00 87.56 91 LEU A N 1
ATOM 674 C CA . LEU A 1 91 ? 3.627 -9.458 -14.220 1.00 87.56 91 LEU A CA 1
ATOM 675 C C . LEU A 1 91 ? 4.790 -9.029 -15.130 1.00 87.56 91 LEU A C 1
ATOM 677 O O . LEU A 1 91 ? 5.937 -9.467 -14.952 1.00 87.56 91 LEU A O 1
ATOM 681 N N . PRO A 1 92 ? 4.548 -8.075 -16.051 1.00 80.12 92 PRO A N 1
ATOM 682 C CA . PRO A 1 92 ? 5.620 -7.407 -16.774 1.00 80.12 92 PRO A CA 1
ATOM 683 C C . PRO A 1 92 ? 6.635 -6.830 -15.778 1.00 80.12 92 PRO A C 1
ATOM 685 O O . PRO A 1 92 ? 6.273 -6.147 -14.832 1.00 80.12 92 PRO A O 1
ATOM 688 N N . GLY A 1 93 ? 7.928 -7.100 -15.953 1.00 74.00 93 GLY A N 1
ATOM 689 C CA . GLY A 1 93 ? 8.942 -6.525 -15.061 1.00 74.00 93 GLY A CA 1
ATOM 690 C C . GLY A 1 93 ? 9.265 -7.321 -13.800 1.00 74.00 93 GLY A C 1
ATOM 691 O O . GLY A 1 93 ? 9.999 -6.812 -12.953 1.00 74.00 93 GLY A O 1
ATOM 692 N N . HIS A 1 94 ? 8.824 -8.575 -13.668 1.00 84.19 94 HIS A N 1
ATOM 693 C CA . HIS A 1 94 ? 9.382 -9.450 -12.636 1.00 84.19 94 HIS A CA 1
ATOM 694 C C . HIS A 1 94 ? 10.924 -9.472 -12.727 1.00 84.19 94 HIS A C 1
ATOM 696 O O . HIS A 1 94 ? 11.504 -9.869 -13.744 1.00 84.19 94 HIS A O 1
ATOM 702 N N . LYS A 1 95 ? 11.590 -8.975 -11.674 1.00 81.50 95 LYS A N 1
ATOM 703 C CA . LYS A 1 95 ? 13.055 -8.809 -11.575 1.00 81.50 95 LYS A CA 1
ATOM 704 C C . LYS A 1 95 ? 13.682 -7.937 -12.681 1.00 81.50 95 LYS A C 1
ATOM 706 O O . LYS A 1 95 ? 14.888 -8.012 -12.919 1.00 81.50 95 LYS A O 1
ATOM 711 N N . LYS A 1 96 ? 12.897 -7.095 -13.365 1.00 83.50 96 LYS A N 1
ATOM 712 C CA . LYS A 1 96 ? 13.351 -6.204 -14.449 1.00 83.50 96 LYS A CA 1
ATOM 713 C C . LYS A 1 96 ? 12.718 -4.818 -14.314 1.00 83.50 96 LYS A C 1
ATOM 715 O O . LYS A 1 96 ? 11.650 -4.655 -13.744 1.00 83.50 96 LYS A O 1
ATOM 720 N N . ARG A 1 97 ? 13.373 -3.788 -14.852 1.00 85.50 97 ARG A N 1
ATOM 721 C CA . ARG A 1 97 ? 12.758 -2.455 -14.951 1.00 85.50 97 ARG A CA 1
ATOM 722 C C . ARG A 1 97 ? 11.762 -2.428 -16.109 1.00 85.50 97 ARG A C 1
ATOM 724 O O . ARG A 1 97 ? 12.046 -2.978 -17.170 1.00 85.50 97 ARG A O 1
ATOM 731 N N . VAL A 1 98 ? 10.644 -1.741 -15.908 1.00 90.50 98 VAL A N 1
ATOM 732 C CA . VAL A 1 98 ? 9.645 -1.437 -16.941 1.00 90.50 98 VAL A CA 1
ATOM 733 C C . VAL A 1 98 ? 9.522 0.071 -17.133 1.00 90.50 98 VAL A C 1
ATOM 735 O O . VAL A 1 98 ? 10.037 0.853 -16.329 1.00 90.50 98 VAL A O 1
ATOM 738 N N . SER A 1 99 ? 8.867 0.492 -18.216 1.00 92.94 99 SER A N 1
ATOM 739 C CA . SER A 1 99 ? 8.563 1.907 -18.428 1.00 92.94 99 SER A CA 1
ATOM 740 C C . SER A 1 99 ? 7.547 2.410 -17.386 1.00 92.94 99 SER A C 1
ATOM 742 O O . SER A 1 99 ? 6.777 1.614 -16.843 1.00 92.94 99 SER A O 1
ATOM 744 N N . PRO A 1 100 ? 7.490 3.728 -17.120 1.00 93.62 100 PRO A N 1
ATOM 745 C CA . PRO A 1 100 ? 6.492 4.297 -16.214 1.00 93.62 100 PRO A CA 1
ATOM 746 C C . PRO A 1 100 ? 5.041 3.999 -16.617 1.00 93.62 100 PRO A C 1
ATOM 748 O O . PRO A 1 100 ? 4.210 3.793 -15.740 1.00 93.62 100 PRO A O 1
ATOM 751 N N . ALA A 1 101 ? 4.748 3.938 -17.921 1.00 94.06 101 ALA A N 1
ATOM 752 C CA . ALA A 1 101 ? 3.415 3.600 -18.426 1.00 94.06 101 ALA A CA 1
ATOM 753 C C . ALA A 1 101 ? 3.018 2.164 -18.048 1.00 94.06 101 ALA A C 1
ATOM 755 O O . ALA A 1 101 ? 1.969 1.958 -17.449 1.00 94.06 101 ALA A O 1
ATOM 756 N N . VAL A 1 102 ? 3.912 1.198 -18.284 1.00 94.25 102 VAL A N 1
ATOM 757 C CA . VAL A 1 102 ? 3.686 -0.205 -17.903 1.00 94.25 102 VAL A CA 1
ATOM 758 C C . VAL A 1 102 ? 3.563 -0.348 -16.383 1.00 94.25 102 VAL A C 1
ATOM 760 O O . VAL A 1 102 ? 2.705 -1.077 -15.904 1.00 94.25 102 VAL A O 1
ATOM 763 N N . MET A 1 103 ? 4.370 0.380 -15.602 1.00 95.06 103 MET A N 1
ATOM 764 C CA . MET A 1 103 ? 4.252 0.371 -14.138 1.00 95.06 103 MET A CA 1
ATOM 765 C C . MET A 1 103 ? 2.891 0.901 -13.662 1.00 95.06 103 MET A C 1
ATOM 767 O O . MET A 1 103 ? 2.315 0.342 -12.734 1.00 95.06 103 MET A O 1
ATOM 771 N N . ALA A 1 104 ? 2.366 1.960 -14.283 1.00 94.56 104 ALA A N 1
ATOM 772 C CA . ALA A 1 104 ? 1.048 2.493 -13.942 1.00 94.56 104 ALA A CA 1
ATOM 773 C C . ALA A 1 104 ? -0.071 1.477 -14.232 1.00 94.56 104 ALA A C 1
ATOM 775 O O . ALA A 1 104 ? -0.917 1.255 -13.369 1.00 94.56 104 ALA A O 1
ATOM 776 N N . GLU A 1 105 ? -0.022 0.808 -15.389 1.00 94.12 105 GLU A N 1
ATOM 777 C CA . GLU A 1 105 ? -0.962 -0.264 -15.754 1.00 94.12 105 GLU A CA 1
ATOM 778 C C . GLU A 1 105 ? -0.893 -1.445 -14.775 1.00 94.12 105 GLU A C 1
ATOM 780 O O . GLU A 1 105 ? -1.921 -1.956 -14.337 1.00 94.12 105 GLU A O 1
ATOM 785 N N . MET A 1 106 ? 0.315 -1.852 -14.371 1.00 94.56 106 MET A N 1
ATOM 786 C CA . MET A 1 106 ? 0.504 -2.913 -13.377 1.00 94.56 106 MET A CA 1
ATOM 787 C C . MET A 1 106 ? -0.075 -2.538 -12.014 1.00 94.56 106 MET A C 1
ATOM 789 O O . MET A 1 106 ? -0.749 -3.358 -11.395 1.00 94.56 106 MET A O 1
ATOM 793 N N . ILE A 1 107 ? 0.194 -1.316 -11.538 1.00 95.81 107 ILE A N 1
ATOM 794 C CA . ILE A 1 107 ? -0.367 -0.823 -10.275 1.00 95.81 107 ILE A CA 1
ATOM 795 C C . ILE A 1 107 ? -1.886 -0.873 -10.346 1.00 95.81 107 ILE A C 1
ATOM 797 O O . ILE A 1 107 ? -2.503 -1.369 -9.414 1.00 95.81 107 ILE A O 1
ATOM 801 N N . GLU A 1 108 ? -2.488 -0.394 -11.435 1.00 94.06 108 GLU A N 1
ATOM 802 C CA . GLU A 1 108 ? -3.938 -0.432 -11.589 1.00 94.06 108 GLU A CA 1
ATOM 803 C C . GLU A 1 108 ? -4.478 -1.868 -11.583 1.00 94.06 108 GLU A C 1
ATOM 805 O O . GLU A 1 108 ? -5.424 -2.150 -10.851 1.00 94.06 108 GLU A O 1
ATOM 810 N N . SER A 1 109 ? -3.847 -2.775 -12.331 1.00 93.69 109 SER A N 1
ATOM 811 C CA . SER A 1 109 ? -4.277 -4.171 -12.425 1.00 93.69 109 SER A CA 1
ATOM 812 C C . SER A 1 109 ? -4.197 -4.909 -11.089 1.00 93.69 109 SER A C 1
ATOM 814 O O . SER A 1 109 ? -5.110 -5.655 -10.764 1.00 93.69 109 SER A O 1
ATOM 816 N N . VAL A 1 110 ? -3.122 -4.733 -10.316 1.00 94.81 110 VAL A N 1
ATOM 817 C CA . VAL A 1 110 ? -2.970 -5.401 -9.008 1.00 94.81 110 VAL A CA 1
ATOM 818 C C . VAL A 1 110 ? -3.788 -4.686 -7.932 1.00 94.81 110 VAL A C 1
ATOM 820 O O . VAL A 1 110 ? -4.224 -5.293 -6.957 1.00 94.81 110 VAL A O 1
ATOM 823 N N . ALA A 1 111 ? -4.045 -3.388 -8.092 1.00 95.81 111 ALA A N 1
ATOM 824 C CA . ALA A 1 111 ? -4.911 -2.653 -7.182 1.00 95.81 111 ALA A CA 1
ATOM 825 C C . ALA A 1 111 ? -6.364 -3.165 -7.197 1.00 95.81 111 ALA A C 1
ATOM 827 O O . ALA A 1 111 ? -7.054 -3.007 -6.189 1.00 95.81 111 ALA A O 1
ATOM 828 N N . ASP A 1 112 ? -6.805 -3.813 -8.280 1.00 94.44 112 ASP A N 1
ATOM 829 C CA . ASP A 1 112 ? -8.130 -4.439 -8.374 1.00 94.44 112 ASP A CA 1
ATOM 830 C C . ASP A 1 112 ? -8.312 -5.614 -7.386 1.00 94.44 112 ASP A C 1
ATOM 832 O O . ASP A 1 112 ? -9.443 -5.911 -6.995 1.00 94.44 112 ASP A O 1
ATOM 836 N N . ASP A 1 113 ? -7.223 -6.197 -6.866 1.00 94.88 113 ASP A N 1
ATOM 837 C CA . ASP A 1 113 ? -7.266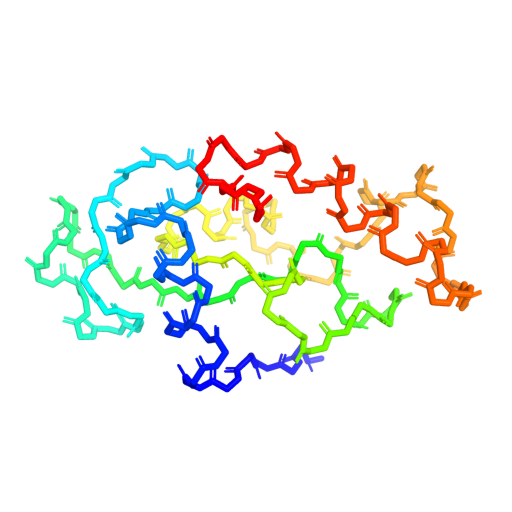 -7.198 -5.785 1.00 94.88 113 ASP A CA 1
ATOM 838 C C . ASP A 1 113 ? -7.639 -6.592 -4.416 1.00 94.88 113 ASP A C 1
ATOM 840 O O . ASP A 1 113 ? -7.876 -7.309 -3.438 1.00 94.88 113 ASP A O 1
ATOM 844 N N . TYR A 1 114 ? -7.706 -5.260 -4.322 1.00 97.12 114 TYR A N 1
ATOM 845 C CA . TYR A 1 114 ? -8.076 -4.519 -3.121 1.00 97.12 114 TYR A CA 1
ATOM 846 C C . TYR A 1 114 ? -9.448 -3.849 -3.311 1.00 97.12 114 TYR A C 1
ATOM 848 O O . TYR A 1 114 ? -9.520 -2.736 -3.835 1.00 97.12 114 TYR A O 1
ATOM 856 N N . PRO A 1 115 ? -10.554 -4.437 -2.809 1.00 97.12 115 PRO A N 1
ATOM 857 C CA . PRO A 1 115 ? -11.920 -3.973 -3.091 1.00 97.12 115 PRO A CA 1
ATOM 858 C C . PRO A 1 115 ? -12.232 -2.533 -2.665 1.00 97.12 115 PRO A C 1
ATOM 860 O O . PRO A 1 115 ? -13.221 -1.944 -3.101 1.00 97.12 115 PRO A O 1
ATOM 863 N N . HIS A 1 116 ? -11.423 -1.958 -1.773 1.00 97.38 116 HIS A N 1
ATOM 864 C CA . HIS A 1 116 ? -11.574 -0.578 -1.318 1.00 97.38 116 HIS A CA 1
ATOM 865 C C . HIS A 1 116 ? -10.479 0.358 -1.846 1.00 97.38 116 HIS A C 1
ATOM 867 O O . HIS A 1 116 ? -10.385 1.504 -1.400 1.00 97.38 116 HIS A O 1
ATOM 873 N N . TYR A 1 117 ? -9.678 -0.082 -2.819 1.00 95.12 117 TYR A N 1
ATOM 874 C CA . TYR A 1 117 ? -8.869 0.803 -3.647 1.00 95.12 117 TYR A CA 1
ATOM 875 C C . TYR A 1 117 ? -9.800 1.609 -4.563 1.00 95.12 117 TYR A C 1
ATOM 877 O O . TYR A 1 117 ? -10.168 1.192 -5.655 1.00 95.12 117 TYR A O 1
ATOM 885 N N . ARG A 1 118 ? -10.256 2.774 -4.091 1.00 91.38 118 ARG A N 1
ATOM 886 C CA . ARG A 1 118 ? -11.121 3.648 -4.896 1.00 91.38 118 ARG A CA 1
ATOM 887 C C . ARG A 1 118 ? -10.266 4.339 -5.951 1.00 91.38 118 ARG A C 1
ATOM 889 O O . ARG A 1 118 ? -9.453 5.195 -5.598 1.00 91.38 118 ARG A O 1
ATOM 896 N N . LYS A 1 119 ? -10.422 3.937 -7.214 1.00 81.75 119 LYS A N 1
ATOM 897 C CA . LYS A 1 119 ? -9.778 4.606 -8.349 1.00 81.75 119 LYS A CA 1
ATOM 898 C C . LYS A 1 119 ? -10.205 6.091 -8.370 1.00 81.75 119 LYS A C 1
ATOM 900 O O . LYS A 1 119 ? -11.336 6.378 -7.964 1.00 81.75 119 LYS A O 1
ATOM 905 N N . PRO A 1 120 ? -9.289 7.019 -8.701 1.00 65.88 120 PRO A N 1
ATOM 906 C CA . PRO A 1 120 ? -9.617 8.438 -8.831 1.00 65.88 120 PRO A CA 1
ATOM 907 C C . PRO A 1 120 ? -10.673 8.703 -9.910 1.00 65.88 120 PRO A C 1
ATOM 909 O O . PRO A 1 120 ? -10.801 7.872 -10.836 1.00 65.88 120 PRO A O 1
#

pLDDT: mean 91.61, std 7.45, range [44.53, 98.19]

Foldseek 3Di:
DADFADQVLAVLLCVQLPQAALAPRFGAPGAAQVRLVRGPNSFHKGWDFLQGCPQQVQDSHSLRTTIHTPVVRCVVCVNPVVVPPCVCVVQPRRSHYDDPVSSSVSSVVSSVNGNSNRDD

Secondary structure (DSSP, 8-state):
-PPPPPHHHHHHHHHHTTSB-TTT--B-SSSBGGGGGGSTT---EEEEESS-STTT---SSSTTEEEEEHHHHHHHTTTT-TT--GGGTTSTTTTS---HHHHHHHHHHHHTTSTT----

Sequence (120 aa):
MTIPFSPQTQAAALKRQGYVCASCGSRIWVAGRRGAASHRFGEGSEGHHVIPFEGMNGPNSVENCVVLCKSCHNSAHQGGRFADIDVYSDLPGHKKRVSPAVMAEMIESVADDYPHYRKP